Protein AF-A0A5B0PBP6-F1 (afdb_monomer_lite)

Sequence (130 aa):
MENKALTAGGSQAAAPSPNQVWSRMVAKSPPPPWKQNLKALTWSQFQSGVIERLSPVEDYFDRFLKRQNLAGLIHWIAMISGNSTYSIKNAVEITSPQDFKLFVREALLRFPAKVIFRLEMNDPRETKRS

Structure (mmCIF, N/CA/C/O backbone):
data_AF-A0A5B0PBP6-F1
#
_entry.id   AF-A0A5B0PBP6-F1
#
loop_
_atom_site.group_PDB
_atom_site.id
_atom_site.type_symbol
_atom_site.label_atom_id
_atom_site.label_alt_id
_atom_site.label_comp_id
_atom_site.label_asym_id
_atom_site.label_entity_id
_atom_site.label_seq_id
_atom_site.pdbx_PDB_ins_code
_atom_site.Cartn_x
_atom_site.Cartn_y
_atom_site.Car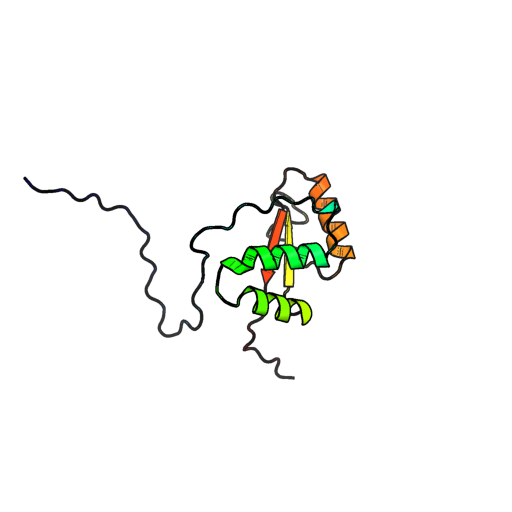tn_z
_atom_site.occupancy
_atom_site.B_iso_or_equ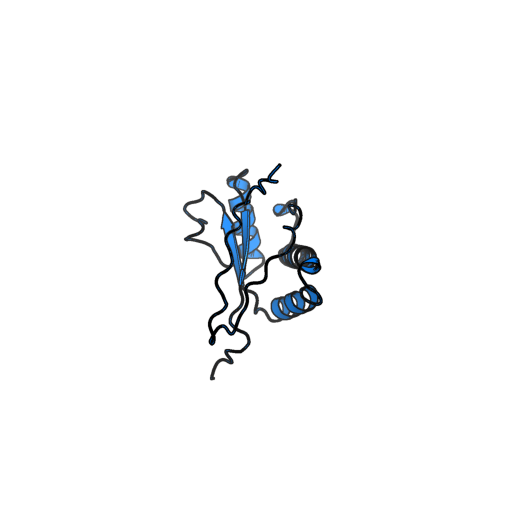iv
_atom_site.auth_seq_id
_atom_site.auth_comp_id
_atom_site.auth_asym_id
_atom_site.auth_atom_id
_atom_site.pdbx_PDB_model_num
ATOM 1 N N . MET A 1 1 ? -26.374 19.823 -47.829 1.00 36.97 1 MET A N 1
ATOM 2 C CA . MET A 1 1 ? -26.646 19.372 -46.449 1.00 36.97 1 MET A CA 1
ATOM 3 C C . MET A 1 1 ? -25.301 19.192 -45.779 1.00 36.97 1 MET A C 1
ATOM 5 O O . MET A 1 1 ? -24.581 18.261 -46.108 1.00 36.97 1 MET A O 1
ATOM 9 N N . GLU A 1 2 ? -24.905 20.174 -44.975 1.00 30.83 2 GLU A N 1
ATOM 10 C CA . GLU A 1 2 ? -23.614 20.201 -44.290 1.00 30.83 2 GLU A CA 1
ATOM 11 C C . GLU A 1 2 ? -23.698 19.363 -43.013 1.00 30.83 2 GLU A C 1
ATOM 13 O O . GLU A 1 2 ? -24.559 19.589 -42.162 1.00 30.83 2 GLU A O 1
ATOM 18 N N . ASN A 1 3 ? -22.810 18.378 -42.886 1.00 32.78 3 ASN A N 1
ATOM 19 C CA . ASN A 1 3 ? -22.709 17.558 -41.687 1.00 32.78 3 ASN A CA 1
ATOM 20 C C . ASN A 1 3 ? -21.901 18.309 -40.627 1.00 32.78 3 ASN A C 1
ATOM 22 O O . ASN A 1 3 ? -20.679 18.425 -40.700 1.00 32.78 3 ASN A O 1
ATOM 26 N N . LYS A 1 4 ? -22.622 18.820 -39.632 1.00 30.88 4 LYS A N 1
ATOM 27 C CA . LYS A 1 4 ? -22.094 19.465 -38.433 1.00 30.88 4 LYS A CA 1
ATOM 28 C C . LYS A 1 4 ? -21.520 18.390 -37.501 1.00 30.88 4 LYS A C 1
ATOM 30 O O . LYS A 1 4 ? -22.269 17.699 -36.816 1.00 30.88 4 LYS A O 1
ATOM 35 N N . ALA A 1 5 ? -20.198 18.235 -37.482 1.00 35.31 5 ALA A N 1
ATOM 36 C CA . ALA A 1 5 ? -19.519 17.412 -36.485 1.00 35.31 5 ALA A CA 1
ATOM 37 C C . ALA A 1 5 ? -19.437 18.181 -35.155 1.00 35.31 5 ALA A C 1
ATOM 39 O O . ALA A 1 5 ? -18.866 19.271 -35.090 1.00 35.31 5 ALA A O 1
ATOM 40 N N . LEU A 1 6 ? -20.033 17.618 -34.101 1.00 32.12 6 LEU A N 1
ATOM 41 C CA . LEU A 1 6 ? -19.862 18.079 -32.726 1.00 32.12 6 LEU A CA 1
ATOM 42 C C . LEU A 1 6 ? -18.412 17.841 -32.284 1.00 32.12 6 LEU A C 1
ATOM 44 O O . LEU A 1 6 ? -17.942 16.704 -32.266 1.00 32.12 6 LEU A O 1
ATOM 48 N N . THR A 1 7 ? -17.717 18.901 -31.881 1.00 32.34 7 THR A N 1
ATOM 49 C CA . THR A 1 7 ? -16.423 18.810 -31.206 1.00 32.34 7 THR A CA 1
ATOM 50 C C . THR A 1 7 ? -16.647 18.500 -29.725 1.00 32.34 7 THR A C 1
ATOM 52 O O . THR A 1 7 ? -17.124 19.329 -28.953 1.00 32.34 7 THR A O 1
ATOM 55 N N . ALA A 1 8 ? -16.316 17.274 -29.317 1.00 35.53 8 ALA A N 1
ATOM 56 C CA . ALA A 1 8 ? -16.172 16.924 -27.910 1.00 35.53 8 ALA A CA 1
ATOM 57 C C . ALA A 1 8 ? -14.847 17.504 -27.391 1.00 35.53 8 ALA A C 1
ATOM 59 O O . ALA A 1 8 ? -13.781 17.234 -27.946 1.00 35.53 8 ALA A O 1
ATOM 60 N N . GLY A 1 9 ? -14.920 18.316 -26.336 1.00 35.12 9 GLY A N 1
ATOM 61 C CA . GLY A 1 9 ? -13.757 18.864 -25.649 1.00 35.12 9 GLY A CA 1
ATOM 62 C C . GLY A 1 9 ? -12.947 17.763 -24.969 1.00 35.12 9 GLY A C 1
ATOM 63 O O . GLY A 1 9 ? -13.294 17.310 -23.882 1.00 35.12 9 GLY A O 1
ATOM 64 N N . GLY A 1 10 ? -11.855 17.347 -25.605 1.00 30.17 10 GLY A N 1
ATOM 65 C CA . GLY A 1 10 ? -10.759 16.642 -24.952 1.00 30.17 10 GLY A CA 1
ATOM 66 C C . GLY A 1 10 ? -9.651 17.643 -24.653 1.00 30.17 10 GLY A C 1
ATOM 67 O O . GLY A 1 10 ? -9.158 18.294 -25.572 1.00 30.17 10 GLY A O 1
ATOM 68 N N . SER A 1 11 ? -9.260 17.791 -23.386 1.00 41.38 11 SER A N 1
ATOM 69 C CA . SER A 1 11 ? -8.057 18.543 -23.023 1.00 41.38 11 SER A CA 1
ATOM 70 C C . SER A 1 11 ? -6.856 17.925 -23.737 1.00 41.38 11 SER A C 1
ATOM 72 O O . SER A 1 11 ? -6.404 16.834 -23.391 1.00 41.38 11 SER A O 1
ATOM 74 N N . GLN A 1 12 ? -6.375 18.609 -24.771 1.00 42.16 12 GLN A N 1
ATOM 75 C CA . GLN A 1 12 ? -5.199 18.225 -25.532 1.00 42.16 12 GLN A CA 1
ATOM 76 C C . GLN A 1 12 ? -3.993 18.305 -24.589 1.00 42.16 12 GLN A C 1
ATOM 78 O O . GLN A 1 12 ? -3.706 19.364 -24.028 1.00 42.16 12 GLN A O 1
ATOM 83 N N . ALA A 1 13 ? -3.334 17.170 -24.346 1.00 57.06 13 ALA A N 1
ATOM 84 C CA . ALA A 1 13 ? -2.108 17.146 -23.562 1.00 57.06 13 ALA A CA 1
ATOM 85 C C . ALA A 1 13 ? -1.080 18.067 -24.236 1.00 57.06 13 ALA A C 1
ATOM 87 O O . ALA A 1 13 ? -0.841 17.954 -25.439 1.00 57.06 13 ALA A O 1
ATOM 88 N N . ALA A 1 14 ? -0.511 18.999 -23.469 1.00 57.34 14 ALA A N 1
ATOM 89 C CA . ALA A 1 14 ? 0.557 19.865 -23.949 1.00 57.34 14 ALA A CA 1
ATOM 90 C C . ALA A 1 14 ? 1.732 19.016 -24.461 1.00 57.34 14 ALA A C 1
ATOM 92 O O . ALA A 1 14 ? 2.040 17.966 -23.891 1.00 57.34 14 ALA A O 1
ATOM 93 N N . ALA A 1 15 ? 2.375 19.471 -25.539 1.00 59.75 15 ALA A N 1
ATOM 94 C CA . ALA A 1 15 ? 3.548 18.802 -26.088 1.00 59.75 15 ALA A CA 1
ATOM 95 C C . ALA A 1 15 ? 4.645 18.673 -25.008 1.00 59.75 15 ALA A C 1
ATOM 97 O O . ALA A 1 15 ? 4.867 19.631 -24.259 1.00 59.75 15 ALA A O 1
ATOM 98 N N . PRO A 1 16 ? 5.319 17.511 -24.900 1.00 59.50 16 PRO A N 1
ATOM 99 C CA . PRO A 1 16 ? 6.361 17.312 -23.902 1.00 59.50 16 PRO A CA 1
ATOM 100 C C . PRO A 1 16 ? 7.522 18.287 -24.132 1.00 59.50 16 PRO A C 1
ATOM 102 O O . PRO A 1 16 ? 7.928 18.543 -25.266 1.00 59.50 16 PRO A O 1
ATOM 105 N N . SER A 1 17 ? 8.050 18.839 -23.038 1.00 67.69 17 SER A N 1
ATOM 106 C CA . SER A 1 17 ? 9.215 19.732 -23.067 1.00 67.69 17 SER A CA 1
ATOM 107 C C . SER A 1 17 ? 10.443 19.001 -23.633 1.00 67.69 17 SER A C 1
ATOM 109 O O . SER A 1 17 ? 10.621 17.820 -23.325 1.00 67.69 17 SER A O 1
ATOM 111 N N . PRO A 1 18 ? 11.348 19.683 -24.364 1.00 66.19 18 PRO A N 1
ATOM 112 C CA . PRO A 1 18 ? 12.622 19.109 -24.811 1.00 66.19 18 PRO A CA 1
ATOM 113 C C . PRO A 1 18 ? 13.475 18.509 -23.678 1.00 66.19 18 PRO A C 1
ATOM 115 O O . PRO A 1 18 ? 14.312 17.651 -23.931 1.00 66.19 18 PRO A O 1
ATOM 118 N N . ASN A 1 19 ? 13.237 18.925 -22.428 1.00 75.00 19 ASN A N 1
ATOM 119 C CA . ASN A 1 19 ? 13.942 18.438 -21.238 1.00 75.00 19 ASN A CA 1
ATOM 120 C C . ASN A 1 19 ? 13.124 17.422 -20.416 1.00 75.00 19 ASN A C 1
ATOM 122 O O . ASN A 1 19 ? 13.461 17.137 -19.266 1.00 75.00 19 ASN A O 1
ATOM 126 N N . GLN A 1 20 ? 12.017 16.897 -20.948 1.00 72.75 20 GLN A N 1
ATOM 127 C CA . GLN A 1 20 ? 11.159 15.973 -20.215 1.00 72.75 20 GLN A CA 1
ATOM 128 C C . GLN A 1 20 ? 11.762 14.563 -20.189 1.00 72.75 20 GLN A C 1
ATOM 130 O O . GLN A 1 20 ? 11.620 13.783 -21.125 1.00 72.75 20 GLN A O 1
ATOM 135 N N . VAL A 1 21 ? 12.414 14.226 -19.075 1.00 75.75 21 VAL A N 1
ATOM 136 C CA . VAL A 1 21 ? 13.078 12.921 -18.895 1.00 75.75 21 VAL A CA 1
ATOM 137 C C . VAL A 1 21 ? 12.116 11.823 -18.419 1.00 75.75 21 VAL A C 1
ATOM 139 O O . VAL A 1 21 ? 12.402 10.639 -18.563 1.00 75.75 21 VAL A O 1
ATOM 142 N N . TRP A 1 22 ? 10.957 12.201 -17.874 1.00 78.00 22 TRP A N 1
ATOM 143 C CA . TRP A 1 22 ? 9.938 11.268 -17.398 1.00 78.00 22 TRP A CA 1
ATOM 144 C C . TRP A 1 22 ? 8.584 11.570 -18.026 1.00 78.00 22 TRP A C 1
ATOM 146 O O . TRP A 1 22 ? 8.159 12.723 -18.109 1.00 78.00 22 TRP A O 1
ATOM 156 N N . SER A 1 23 ? 7.872 10.519 -18.418 1.00 80.44 23 SER A N 1
ATOM 157 C CA . SER A 1 23 ? 6.487 10.615 -18.871 1.00 80.44 23 SER A CA 1
ATOM 158 C C . SER A 1 23 ? 5.573 9.987 -17.834 1.00 80.44 23 SER A C 1
ATOM 160 O O . SER A 1 23 ? 5.825 8.881 -17.356 1.00 80.44 23 SER A O 1
ATOM 162 N N . ARG A 1 24 ? 4.501 10.697 -17.470 1.00 82.19 24 ARG A N 1
ATOM 163 C CA . ARG A 1 24 ? 3.493 10.156 -16.560 1.00 82.19 24 ARG A CA 1
ATOM 164 C C . ARG A 1 24 ? 2.769 9.005 -17.252 1.00 82.19 24 ARG A C 1
ATOM 166 O O . ARG A 1 24 ? 2.080 9.224 -18.243 1.00 82.19 24 ARG A O 1
ATOM 173 N N . MET A 1 25 ? 2.863 7.813 -16.677 1.00 79.94 25 MET A N 1
ATOM 174 C CA . MET A 1 25 ? 2.031 6.680 -17.067 1.00 79.94 25 MET A CA 1
ATOM 175 C C . MET A 1 25 ? 0.781 6.641 -16.191 1.00 79.94 25 MET A C 1
ATOM 177 O O . MET A 1 25 ? 0.840 6.841 -14.976 1.00 79.94 25 MET A O 1
ATOM 181 N N . VAL A 1 26 ? -0.369 6.421 -16.818 1.00 77.12 26 VAL A N 1
ATOM 182 C CA . VAL A 1 26 ? -1.649 6.227 -16.138 1.00 77.12 26 VAL A CA 1
ATOM 183 C C . VAL A 1 26 ? -2.244 4.941 -16.683 1.00 77.12 26 VAL A C 1
ATOM 185 O O . VAL A 1 26 ? -2.255 4.736 -17.895 1.00 77.12 26 VAL A O 1
ATOM 188 N N . ALA A 1 27 ? -2.735 4.077 -15.797 1.00 70.94 27 ALA A N 1
ATOM 189 C CA . ALA A 1 27 ? -3.435 2.873 -16.217 1.00 70.94 27 ALA A CA 1
ATOM 190 C C . ALA A 1 27 ? -4.609 3.247 -17.141 1.00 70.94 27 ALA A C 1
ATOM 192 O O . ALA A 1 27 ? -5.408 4.124 -16.804 1.00 70.94 27 ALA A O 1
ATOM 193 N N . LYS A 1 28 ? -4.729 2.566 -18.290 1.00 71.75 28 LYS A N 1
ATOM 194 C CA . LYS A 1 28 ? -5.799 2.799 -19.285 1.00 71.75 28 LYS A CA 1
ATOM 195 C C . LYS A 1 28 ? -7.201 2.647 -18.688 1.00 71.75 28 LYS A C 1
ATOM 197 O O . LYS A 1 28 ? -8.159 3.250 -19.161 1.00 71.75 28 LYS A O 1
ATOM 202 N N . SER A 1 29 ? -7.330 1.842 -17.638 1.00 69.88 29 SER A N 1
ATOM 203 C CA . SER A 1 29 ? -8.522 1.764 -16.802 1.00 69.88 29 SER A CA 1
ATOM 204 C C . SER A 1 29 ? -8.097 1.621 -15.344 1.00 69.88 29 SER A C 1
ATOM 206 O O . SER A 1 29 ? -7.155 0.875 -15.062 1.00 69.88 29 SER A O 1
ATOM 208 N N . PRO A 1 30 ? -8.749 2.328 -14.406 1.00 67.31 30 PRO A N 1
ATOM 209 C CA . PRO A 1 30 ? -8.451 2.151 -12.996 1.00 67.31 30 PRO A CA 1
ATOM 210 C C . PRO A 1 30 ? -8.748 0.697 -12.598 1.00 67.31 30 PRO A C 1
ATOM 212 O O . PRO A 1 30 ? -9.798 0.166 -12.976 1.00 67.31 30 PRO A O 1
ATOM 215 N N . PRO A 1 31 ? -7.854 0.035 -11.842 1.00 68.88 31 PRO A N 1
ATOM 216 C CA . PRO A 1 31 ? -8.127 -1.306 -11.356 1.00 68.88 31 PRO A CA 1
ATOM 217 C C . PRO A 1 31 ? -9.390 -1.286 -10.482 1.00 68.88 31 PRO A C 1
ATOM 219 O O . PRO A 1 31 ? -9.651 -0.290 -9.795 1.00 68.88 31 PRO A O 1
ATOM 222 N N . PRO A 1 32 ? -10.185 -2.371 -10.472 1.00 70.75 32 PRO A N 1
ATOM 223 C CA . PRO A 1 32 ? -11.381 -2.428 -9.647 1.00 70.75 32 PRO A CA 1
ATOM 224 C C . PRO A 1 32 ? -11.032 -2.179 -8.169 1.00 70.75 32 PRO A C 1
ATOM 226 O O . PRO A 1 32 ? -9.928 -2.537 -7.734 1.00 70.75 32 PRO A O 1
ATOM 229 N N . PRO A 1 33 ? -11.949 -1.612 -7.362 1.00 71.81 33 PRO A N 1
ATOM 230 C CA . PRO A 1 33 ? -11.698 -1.382 -5.944 1.00 71.81 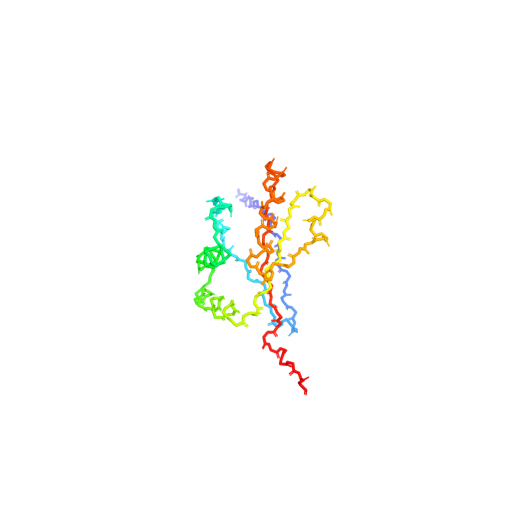33 PRO A CA 1
ATOM 231 C C . PRO A 1 33 ? -11.251 -2.673 -5.254 1.00 71.81 33 PRO A C 1
ATOM 233 O O . PRO A 1 33 ? -11.933 -3.698 -5.324 1.00 71.81 33 PRO A O 1
ATOM 236 N N . TRP A 1 34 ? -10.090 -2.643 -4.602 1.00 81.12 34 TRP A N 1
ATOM 237 C CA . TRP A 1 34 ? -9.602 -3.782 -3.834 1.00 81.12 34 TRP A CA 1
ATOM 238 C C . TRP A 1 34 ? -10.285 -3.791 -2.465 1.00 81.12 34 TRP A C 1
ATOM 240 O O . TRP A 1 34 ? -9.922 -3.036 -1.566 1.00 81.12 34 TRP A O 1
ATOM 250 N N . LYS A 1 35 ? -11.336 -4.607 -2.329 1.00 82.88 35 LYS A N 1
ATOM 251 C CA . LYS A 1 35 ? -12.069 -4.783 -1.070 1.00 82.88 35 LYS A CA 1
ATOM 252 C C . LYS A 1 35 ? -11.380 -5.861 -0.241 1.00 82.88 35 LYS A C 1
ATOM 254 O O . LYS A 1 35 ? -11.371 -7.019 -0.644 1.00 82.88 35 LYS A O 1
ATOM 259 N N . GLN A 1 36 ? -10.810 -5.481 0.896 1.00 86.62 36 GLN A N 1
ATOM 260 C CA . GLN A 1 36 ? -10.157 -6.398 1.829 1.00 86.62 36 GLN A CA 1
ATOM 261 C C . GLN A 1 36 ? -10.461 -6.020 3.273 1.00 86.62 36 GLN A C 1
ATOM 263 O O . GLN A 1 36 ? -10.667 -4.847 3.590 1.00 86.62 36 GLN A O 1
ATOM 268 N N . ASN A 1 37 ? -10.429 -7.015 4.157 1.00 89.44 37 ASN A N 1
ATOM 269 C CA . ASN A 1 37 ? -10.422 -6.777 5.592 1.00 89.44 37 ASN A CA 1
ATOM 270 C C . ASN A 1 37 ? -8.984 -6.498 6.049 1.00 89.44 37 ASN A C 1
ATOM 272 O O . ASN A 1 37 ? -8.231 -7.427 6.328 1.00 89.44 37 ASN A O 1
ATOM 276 N N . LEU A 1 38 ? -8.614 -5.218 6.155 1.00 89.12 38 LEU A N 1
ATOM 277 C CA . LEU A 1 38 ? -7.263 -4.817 6.567 1.00 89.12 38 LEU A CA 1
ATOM 278 C C . LEU A 1 38 ? -6.855 -5.380 7.941 1.00 89.12 38 LEU A C 1
ATOM 280 O O . LEU A 1 38 ? -5.674 -5.608 8.170 1.00 89.12 38 LEU A O 1
ATOM 284 N N . LYS A 1 39 ? -7.814 -5.660 8.837 1.00 92.50 39 LYS A N 1
ATOM 285 C CA . LYS A 1 39 ? -7.548 -6.271 10.152 1.00 92.50 39 LYS A CA 1
ATOM 286 C C . LYS A 1 39 ? -7.055 -7.718 10.047 1.00 92.50 39 LYS A C 1
ATOM 288 O O . LYS A 1 39 ? -6.389 -8.197 10.957 1.00 92.50 39 LYS A O 1
ATOM 293 N N . ALA A 1 40 ? -7.427 -8.416 8.976 1.00 93.69 40 ALA A N 1
ATOM 294 C CA . ALA A 1 40 ? -7.084 -9.818 8.758 1.00 93.69 40 ALA A CA 1
ATOM 295 C C . ALA A 1 40 ? -5.756 -10.005 8.008 1.00 93.69 40 ALA A C 1
ATOM 297 O O . ALA A 1 40 ? -5.273 -11.129 7.917 1.00 93.69 40 ALA A O 1
ATOM 298 N N . LEU A 1 41 ? -5.174 -8.929 7.468 1.00 94.94 41 LEU A N 1
ATOM 299 C CA . LEU A 1 41 ? -3.932 -8.987 6.706 1.00 94.94 41 LEU A CA 1
ATOM 300 C C . LEU A 1 41 ? -2.727 -8.714 7.605 1.00 94.94 41 LEU A C 1
ATOM 302 O O . LEU A 1 41 ? -2.718 -7.772 8.400 1.00 94.94 41 LEU A O 1
ATOM 306 N N . THR A 1 42 ? -1.665 -9.496 7.429 1.00 96.38 42 THR A N 1
ATOM 307 C CA . THR A 1 42 ? -0.332 -9.075 7.866 1.00 96.38 42 THR A CA 1
ATOM 308 C C . THR A 1 42 ? 0.199 -7.974 6.949 1.00 96.38 42 THR A C 1
ATOM 310 O O . THR A 1 42 ? -0.287 -7.774 5.834 1.00 96.38 42 THR A O 1
ATOM 313 N N . TRP A 1 43 ? 1.245 -7.275 7.394 1.00 96.44 43 TRP A N 1
ATOM 314 C CA . TRP A 1 43 ? 1.886 -6.249 6.573 1.00 96.44 43 TRP A CA 1
ATOM 315 C C . TRP A 1 43 ? 2.415 -6.804 5.242 1.00 96.44 43 TRP A C 1
ATOM 317 O O . TRP A 1 43 ? 2.125 -6.253 4.185 1.00 96.44 43 TRP A O 1
ATOM 327 N N . SER A 1 44 ? 3.090 -7.956 5.268 1.00 95.81 44 SER A N 1
ATOM 328 C CA . SER A 1 44 ? 3.612 -8.597 4.056 1.00 95.81 44 SER A CA 1
ATOM 329 C C . SER A 1 44 ? 2.508 -9.080 3.109 1.00 95.81 44 SER A C 1
ATOM 331 O O . SER A 1 44 ? 2.644 -8.946 1.891 1.00 95.81 44 SER A O 1
ATOM 333 N N . GLN A 1 45 ? 1.400 -9.604 3.646 1.00 96.38 45 GLN A N 1
ATOM 334 C CA . GLN A 1 45 ? 0.232 -9.997 2.851 1.00 96.38 45 GLN A CA 1
ATOM 335 C C . GLN A 1 45 ? -0.417 -8.784 2.185 1.00 96.38 45 GLN A C 1
ATOM 337 O O . GLN A 1 45 ? -0.761 -8.841 1.006 1.00 96.38 45 GLN A O 1
ATOM 342 N N . PHE A 1 46 ? -0.543 -7.674 2.918 1.00 95.62 46 PHE A N 1
ATOM 343 C CA . PHE A 1 46 ? -1.042 -6.424 2.362 1.00 95.62 46 PHE A CA 1
ATOM 344 C C . PHE A 1 46 ? -0.149 -5.923 1.218 1.00 95.62 46 PHE A C 1
ATOM 346 O O . PHE A 1 46 ? -0.656 -5.689 0.122 1.00 95.62 46 PHE A O 1
ATOM 353 N N . GLN A 1 47 ? 1.166 -5.812 1.435 1.00 96.00 47 GLN A N 1
ATOM 354 C CA . GLN A 1 47 ? 2.105 -5.340 0.409 1.00 96.00 47 GLN A CA 1
ATOM 355 C C . GLN A 1 47 ? 2.060 -6.217 -0.849 1.00 96.00 47 GLN A C 1
ATOM 357 O O . GLN A 1 47 ? 1.968 -5.699 -1.962 1.00 96.00 47 GLN A O 1
ATOM 362 N N . SER A 1 48 ? 2.067 -7.542 -0.673 1.00 94.06 48 SER A N 1
ATOM 363 C CA . 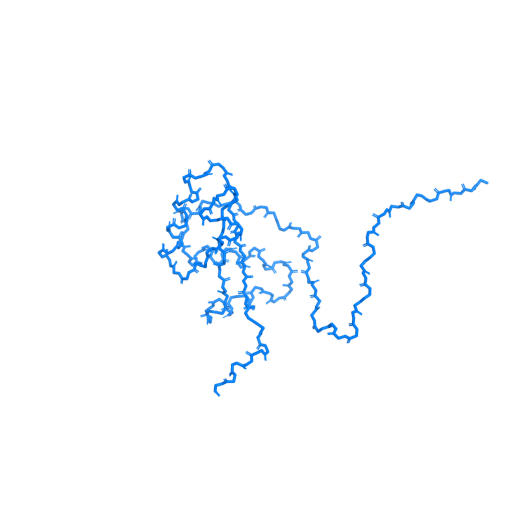SER A 1 48 ? 1.999 -8.502 -1.784 1.00 94.06 48 SER A CA 1
ATOM 364 C C . SER A 1 48 ? 0.703 -8.342 -2.576 1.00 94.06 48 SER A C 1
ATOM 366 O O . SER A 1 48 ? 0.745 -8.213 -3.798 1.00 94.06 48 SER A O 1
ATOM 368 N N . GLY A 1 49 ? -0.434 -8.236 -1.880 1.00 93.38 49 GLY A N 1
ATOM 369 C CA . GLY A 1 49 ? -1.732 -8.009 -2.510 1.00 93.38 49 GLY A CA 1
ATOM 370 C C . GLY A 1 49 ? -1.801 -6.689 -3.283 1.00 93.38 49 GLY A C 1
ATOM 371 O O . GLY A 1 49 ? -2.331 -6.660 -4.390 1.00 93.38 49 GLY A O 1
ATOM 372 N N . VAL A 1 50 ? -1.220 -5.599 -2.766 1.00 92.25 50 VAL A N 1
ATOM 373 C CA . VAL A 1 50 ? -1.143 -4.330 -3.512 1.00 92.25 50 VAL A CA 1
ATOM 374 C C . VAL A 1 50 ? -0.317 -4.491 -4.789 1.00 92.25 50 VAL A C 1
ATOM 376 O O . VAL A 1 50 ? -0.761 -4.063 -5.854 1.00 92.25 50 VAL A O 1
ATOM 379 N N . ILE A 1 51 ? 0.854 -5.130 -4.715 1.00 92.56 51 ILE A N 1
ATOM 380 C CA . ILE A 1 51 ? 1.731 -5.315 -5.881 1.00 92.56 51 ILE A CA 1
ATOM 381 C C . ILE A 1 51 ? 1.061 -6.197 -6.948 1.00 92.56 51 ILE A C 1
ATOM 383 O O . ILE A 1 51 ? 1.102 -5.870 -8.135 1.00 92.56 51 ILE A O 1
ATOM 387 N N . GLU A 1 52 ? 0.372 -7.264 -6.544 1.00 89.62 52 GLU A N 1
ATOM 388 C CA . GLU A 1 52 ? -0.427 -8.101 -7.450 1.00 89.62 52 GLU A CA 1
ATOM 389 C C . GLU A 1 52 ? -1.521 -7.298 -8.165 1.00 89.62 52 GLU A C 1
ATOM 391 O O . GLU A 1 52 ? -1.755 -7.470 -9.360 1.00 89.62 52 GLU A O 1
ATOM 396 N N . ARG A 1 53 ? -2.165 -6.352 -7.471 1.00 87.31 53 ARG A N 1
ATOM 397 C CA . ARG A 1 53 ? -3.197 -5.490 -8.072 1.00 87.31 53 ARG A CA 1
ATOM 398 C C . ARG A 1 53 ? -2.639 -4.461 -9.044 1.00 87.31 53 ARG A C 1
ATOM 400 O O . ARG A 1 53 ? -3.357 -4.059 -9.957 1.00 87.31 53 ARG A O 1
ATOM 407 N N . LEU A 1 54 ? -1.394 -4.037 -8.853 1.00 86.25 54 LEU A N 1
ATOM 408 C CA . LEU A 1 54 ? -0.698 -3.135 -9.769 1.00 86.25 54 LEU A CA 1
ATOM 409 C C . LEU A 1 54 ? -0.071 -3.872 -10.959 1.00 86.25 54 LEU A C 1
ATOM 411 O O . LEU A 1 54 ? 0.256 -3.230 -11.951 1.00 86.25 54 LEU A O 1
ATOM 415 N N . SER A 1 55 ? 0.048 -5.201 -10.898 1.00 82.94 55 SER A N 1
ATOM 416 C CA . SER A 1 55 ? 0.686 -6.017 -11.942 1.00 82.94 55 SER A CA 1
ATOM 417 C C . SER A 1 55 ? 0.114 -5.802 -13.351 1.00 82.94 55 SER A C 1
ATOM 419 O O . SER A 1 55 ? 0.906 -5.699 -14.279 1.00 82.94 55 SER A O 1
ATOM 421 N N . PRO A 1 56 ? -1.214 -5.668 -13.556 1.00 82.94 56 PRO A N 1
ATOM 422 C CA . PRO A 1 56 ? -1.776 -5.488 -14.897 1.00 82.94 56 PRO A CA 1
ATOM 423 C C . PRO A 1 56 ? -1.581 -4.086 -15.495 1.00 82.94 56 PRO A C 1
ATOM 425 O O . PRO A 1 56 ? -2.072 -3.833 -16.592 1.00 82.94 56 PRO A O 1
ATOM 428 N N . VAL A 1 57 ? -0.970 -3.144 -14.765 1.00 80.44 57 VAL A N 1
ATOM 429 C CA . VAL A 1 57 ? -0.816 -1.756 -15.232 1.00 80.44 57 VAL A CA 1
ATOM 430 C C . VAL A 1 57 ? 0.207 -1.657 -16.360 1.00 80.44 57 VAL A C 1
ATOM 432 O O . VAL A 1 57 ? -0.016 -0.878 -17.282 1.00 80.44 57 VAL A O 1
ATOM 435 N N . GLU A 1 58 ? 1.297 -2.422 -16.278 1.00 83.31 58 GLU A N 1
ATOM 436 C CA . GLU A 1 58 ? 2.405 -2.403 -17.235 1.00 83.31 58 GLU A CA 1
ATOM 437 C C . GLU A 1 58 ? 3.193 -3.720 -17.146 1.00 83.31 58 GLU A C 1
ATOM 439 O O . GLU A 1 58 ? 3.320 -4.303 -16.062 1.00 83.31 58 GLU A O 1
ATOM 444 N N . ASP A 1 59 ? 3.746 -4.182 -18.267 1.00 84.00 59 ASP A N 1
ATOM 445 C CA . ASP A 1 59 ? 4.535 -5.413 -18.292 1.00 84.00 59 ASP A CA 1
ATOM 446 C C . ASP A 1 59 ? 5.760 -5.304 -17.368 1.00 84.00 59 ASP A C 1
ATOM 448 O O . ASP A 1 59 ? 6.412 -4.266 -17.259 1.00 84.00 59 ASP A O 1
ATOM 452 N N . TYR A 1 60 ? 6.086 -6.402 -16.677 1.00 86.06 60 TYR A N 1
ATOM 453 C CA . TYR A 1 60 ? 7.196 -6.507 -15.713 1.00 86.06 60 TYR A CA 1
ATOM 454 C C . TYR A 1 60 ? 7.110 -5.587 -14.482 1.00 86.06 60 TYR A C 1
ATOM 456 O O . TYR A 1 60 ? 8.006 -5.624 -13.627 1.00 86.06 60 TYR A O 1
ATOM 464 N N . PHE A 1 61 ? 6.045 -4.794 -14.349 1.00 86.75 61 PHE A N 1
ATOM 465 C CA . PHE A 1 61 ? 5.901 -3.835 -13.259 1.00 86.75 61 PHE A CA 1
ATOM 466 C C . PHE A 1 61 ? 5.802 -4.520 -11.894 1.00 86.75 61 PHE A C 1
ATOM 468 O O . PHE A 1 61 ? 6.386 -4.058 -10.915 1.00 86.75 61 PHE A O 1
ATOM 475 N N . ASP A 1 62 ? 5.156 -5.682 -11.826 1.00 89.44 62 ASP A N 1
ATOM 476 C CA . ASP A 1 62 ? 5.051 -6.478 -10.604 1.00 89.44 62 ASP A CA 1
ATOM 477 C C . ASP A 1 62 ? 6.416 -6.969 -10.104 1.00 89.44 62 ASP A C 1
ATOM 479 O O . ASP A 1 62 ? 6.732 -6.860 -8.919 1.00 89.44 62 ASP A O 1
ATOM 483 N N . ARG A 1 63 ? 7.255 -7.476 -11.015 1.00 91.12 63 ARG A N 1
ATOM 484 C CA . ARG A 1 63 ? 8.599 -7.972 -10.725 1.00 91.12 63 ARG A CA 1
ATOM 485 C C . ARG A 1 63 ? 9.478 -6.832 -10.239 1.00 91.12 63 ARG A C 1
ATOM 487 O O . ARG A 1 63 ? 10.225 -7.008 -9.275 1.00 91.12 63 ARG A O 1
ATOM 494 N N . PHE A 1 64 ? 9.369 -5.673 -10.887 1.00 91.25 64 PHE A N 1
ATOM 495 C CA . PHE A 1 64 ? 10.043 -4.460 -10.450 1.00 91.25 64 PHE A CA 1
ATOM 496 C C . PHE A 1 64 ? 9.619 -4.086 -9.025 1.00 91.25 64 PHE A C 1
ATOM 498 O O . PHE A 1 64 ? 10.475 -4.017 -8.144 1.00 91.25 64 PHE A O 1
ATOM 505 N N . LEU A 1 65 ? 8.317 -3.941 -8.761 1.00 92.94 65 LEU A N 1
ATOM 506 C CA . LEU A 1 65 ? 7.806 -3.563 -7.441 1.00 92.94 65 LEU A CA 1
ATOM 507 C C . LEU A 1 65 ? 8.181 -4.576 -6.351 1.00 92.94 65 LEU A C 1
ATOM 509 O O . LEU A 1 65 ? 8.607 -4.167 -5.275 1.00 92.94 65 LEU A O 1
ATOM 513 N N . LYS A 1 66 ? 8.103 -5.887 -6.620 1.00 94.31 66 LYS A N 1
ATOM 514 C CA . LYS A 1 66 ? 8.546 -6.936 -5.681 1.00 94.31 66 LYS A CA 1
ATOM 515 C C . LYS A 1 66 ? 10.015 -6.753 -5.305 1.00 94.31 66 LYS A C 1
ATOM 517 O O . LYS A 1 66 ? 10.348 -6.772 -4.122 1.00 94.31 66 LYS A O 1
ATOM 522 N N . ARG A 1 67 ? 10.888 -6.532 -6.295 1.00 94.19 67 ARG A N 1
ATOM 523 C CA . ARG A 1 67 ? 12.323 -6.315 -6.066 1.00 94.19 67 ARG A CA 1
ATOM 524 C C . ARG A 1 67 ? 12.579 -5.063 -5.227 1.00 94.19 67 ARG A C 1
ATOM 526 O O . ARG A 1 67 ? 13.340 -5.144 -4.267 1.00 94.19 67 ARG A O 1
ATOM 533 N N . GLN A 1 68 ? 11.949 -3.937 -5.561 1.00 93.88 68 GLN A N 1
ATOM 534 C CA . GLN A 1 68 ? 12.154 -2.691 -4.813 1.00 93.88 68 GLN A CA 1
ATOM 535 C C . GLN A 1 68 ? 11.564 -2.761 -3.399 1.00 93.88 68 GLN A C 1
ATOM 537 O O . GLN A 1 68 ? 12.158 -2.232 -2.462 1.00 93.88 68 GLN A O 1
ATOM 542 N N . ASN A 1 69 ? 10.444 -3.470 -3.216 1.00 94.44 69 ASN A N 1
ATOM 543 C CA . ASN A 1 69 ? 9.864 -3.696 -1.894 1.00 94.44 69 ASN A CA 1
ATOM 544 C C . ASN A 1 69 ? 10.795 -4.529 -1.002 1.00 94.44 69 ASN A C 1
ATOM 546 O O . ASN A 1 69 ? 11.013 -4.175 0.151 1.00 94.44 69 ASN A O 1
ATOM 550 N N . LEU A 1 70 ? 11.379 -5.607 -1.540 1.00 93.38 70 LEU A N 1
ATOM 551 C CA . LEU A 1 70 ? 12.348 -6.442 -0.816 1.00 93.38 70 LEU A CA 1
ATOM 552 C C . LEU A 1 70 ? 13.627 -5.678 -0.455 1.00 93.38 70 LEU A C 1
ATOM 554 O O . LEU A 1 70 ? 14.210 -5.929 0.594 1.00 93.38 70 LEU A O 1
ATOM 558 N N . ALA A 1 71 ? 14.045 -4.737 -1.302 1.00 92.38 71 ALA A N 1
ATOM 559 C CA . ALA A 1 71 ? 15.184 -3.862 -1.040 1.00 92.38 71 ALA A CA 1
ATOM 560 C C . ALA A 1 71 ? 14.874 -2.722 -0.047 1.00 92.38 71 ALA A C 1
ATOM 562 O O . ALA A 1 71 ? 15.774 -1.952 0.279 1.00 92.38 71 ALA A O 1
ATOM 563 N N . GLY A 1 72 ? 13.624 -2.584 0.415 1.00 92.19 72 GLY A N 1
ATOM 564 C CA . GLY A 1 72 ? 13.209 -1.497 1.307 1.00 92.19 72 GLY A CA 1
ATOM 565 C C . GLY A 1 72 ? 13.209 -0.117 0.643 1.00 92.19 72 GLY A C 1
ATOM 566 O O . GLY A 1 72 ? 13.339 0.888 1.332 1.00 92.19 72 GLY A O 1
ATOM 567 N N . LEU A 1 73 ? 13.100 -0.061 -0.688 1.00 93.44 73 LEU A N 1
ATOM 568 C CA . LEU A 1 73 ? 13.161 1.186 -1.460 1.00 93.44 73 LEU A CA 1
ATOM 569 C C . LEU A 1 73 ? 11.780 1.792 -1.736 1.00 93.44 73 LEU A C 1
ATOM 571 O O . LEU A 1 73 ? 11.690 2.956 -2.114 1.00 93.44 73 LEU A O 1
ATOM 575 N N . ILE A 1 74 ? 10.706 1.019 -1.549 1.00 94.56 74 ILE A N 1
ATOM 576 C CA . ILE A 1 74 ? 9.335 1.531 -1.641 1.00 94.56 74 ILE A CA 1
ATOM 577 C C . ILE A 1 74 ? 8.921 2.111 -0.289 1.00 94.56 74 ILE A C 1
ATOM 579 O O . ILE A 1 74 ? 8.783 1.380 0.691 1.00 94.56 74 ILE A O 1
ATOM 583 N N . HIS A 1 75 ? 8.640 3.407 -0.282 1.00 95.38 75 HIS A N 1
ATOM 584 C CA . HIS A 1 75 ? 8.016 4.131 0.814 1.00 95.38 75 HIS A CA 1
ATOM 585 C C . HIS A 1 75 ? 6.495 3.953 0.746 1.00 95.38 75 HIS A C 1
ATOM 587 O O . HIS A 1 75 ? 5.854 4.275 -0.261 1.00 95.38 75 HIS A O 1
ATOM 593 N N . TRP A 1 76 ? 5.903 3.418 1.815 1.00 96.56 76 TRP A N 1
ATOM 594 C CA . TRP A 1 76 ? 4.471 3.124 1.889 1.00 96.56 76 TRP A CA 1
ATOM 595 C C . TRP A 1 76 ? 3.740 4.204 2.679 1.00 96.56 76 TRP A C 1
ATOM 597 O O . TRP A 1 76 ? 3.638 4.142 3.902 1.00 96.56 76 TRP A O 1
ATOM 607 N N . ILE A 1 77 ? 3.205 5.192 1.972 1.00 95.44 77 ILE A N 1
ATOM 608 C CA . ILE A 1 77 ? 2.583 6.372 2.569 1.00 95.44 77 ILE A CA 1
ATOM 609 C C . ILE A 1 77 ? 1.077 6.146 2.734 1.00 95.44 77 ILE A C 1
ATOM 611 O O . ILE A 1 77 ? 0.346 5.990 1.755 1.00 95.44 77 ILE A O 1
ATOM 615 N N . ALA A 1 78 ? 0.596 6.138 3.971 1.00 93.38 78 ALA A N 1
ATOM 616 C CA . ALA A 1 78 ? -0.779 5.837 4.341 1.00 93.38 78 ALA A CA 1
ATOM 617 C C . ALA A 1 78 ? -1.528 7.078 4.847 1.00 93.38 78 ALA A C 1
ATOM 619 O O . ALA A 1 78 ? -0.981 7.929 5.551 1.00 93.38 78 ALA A O 1
ATOM 620 N N . MET A 1 79 ? -2.810 7.180 4.500 1.00 91.94 79 MET A N 1
ATOM 621 C CA . MET A 1 79 ? -3.671 8.293 4.905 1.00 91.94 79 MET A CA 1
ATOM 622 C C . MET A 1 79 ? -5.137 7.860 5.038 1.00 91.94 79 MET A C 1
ATOM 624 O O . MET A 1 79 ? -5.597 6.922 4.378 1.00 91.94 79 MET A O 1
ATOM 628 N N . ILE A 1 80 ? -5.883 8.579 5.878 1.00 89.19 80 ILE A N 1
ATOM 629 C CA . ILE A 1 80 ? -7.321 8.396 6.099 1.00 89.19 80 ILE A CA 1
ATOM 630 C C . ILE A 1 80 ? -8.021 9.692 5.683 1.00 89.19 80 ILE A C 1
ATOM 632 O O . ILE A 1 80 ? -7.778 10.763 6.241 1.00 89.19 80 ILE A O 1
ATOM 636 N N . SER A 1 81 ? -8.897 9.612 4.685 1.00 81.75 81 SER A N 1
ATOM 637 C CA . SER A 1 81 ? -9.635 10.771 4.181 1.00 81.75 81 SER A CA 1
ATOM 638 C C . SER A 1 81 ? -10.510 11.393 5.275 1.00 81.75 81 SER A C 1
ATOM 640 O O . SER A 1 81 ? -11.152 10.677 6.040 1.00 81.75 81 SER A O 1
ATOM 642 N N . GLY A 1 82 ? -10.528 12.727 5.353 1.00 71.44 82 GLY A N 1
ATOM 643 C CA . GLY A 1 82 ? -11.322 13.466 6.343 1.00 71.44 82 GLY A CA 1
ATOM 644 C C . GLY A 1 82 ? -10.779 13.426 7.778 1.00 71.44 82 GLY A C 1
ATOM 645 O O . GLY A 1 82 ? -11.417 13.960 8.677 1.00 71.44 82 GLY A O 1
ATOM 646 N N . ASN A 1 83 ? -9.610 12.823 8.014 1.00 67.44 83 ASN A N 1
ATOM 647 C CA . ASN A 1 83 ? -8.972 12.769 9.328 1.00 67.44 83 ASN A CA 1
ATOM 648 C C . ASN A 1 83 ? -7.961 13.913 9.475 1.00 67.44 83 ASN A C 1
ATOM 650 O O . ASN A 1 83 ? -7.134 14.079 8.590 1.00 67.44 83 ASN A O 1
ATOM 654 N N . SER A 1 84 ? -7.976 14.673 10.573 1.00 66.75 84 SER A N 1
ATOM 655 C CA . SER A 1 84 ? -6.969 15.711 10.834 1.00 66.75 84 SER A CA 1
ATOM 656 C C . SER A 1 84 ? -5.591 15.130 11.178 1.00 66.75 84 SER A C 1
ATOM 658 O O . SER A 1 84 ? -4.587 15.687 10.752 1.00 66.75 84 SER A O 1
ATOM 660 N N . THR A 1 85 ? -5.517 13.989 11.868 1.00 66.44 85 THR A N 1
ATOM 661 C CA . THR A 1 85 ? -4.267 13.314 12.271 1.00 66.44 85 THR A CA 1
ATOM 662 C C . THR A 1 85 ? -3.594 12.574 11.116 1.00 66.44 85 THR A C 1
ATOM 664 O O . THR A 1 85 ? -2.384 12.659 10.978 1.00 66.44 85 THR A O 1
ATOM 667 N N . TYR A 1 86 ? -4.369 11.900 10.261 1.00 64.44 86 TYR A N 1
ATOM 668 C CA . TYR A 1 86 ? -3.873 11.124 9.107 1.00 64.44 86 TYR A CA 1
ATOM 669 C C . TYR A 1 86 ? -4.332 11.725 7.772 1.00 64.44 86 TYR A C 1
ATOM 671 O O . TYR A 1 86 ? -4.649 11.002 6.823 1.00 64.44 86 TYR A O 1
ATOM 679 N N . SER A 1 87 ? -4.457 13.055 7.727 1.00 72.12 87 SER A N 1
ATOM 680 C CA . SER A 1 87 ? -4.907 13.788 6.540 1.00 72.12 87 SER A CA 1
ATOM 681 C C . SER A 1 87 ? -3.953 13.579 5.362 1.00 72.12 87 SER A C 1
ATOM 683 O O . SER A 1 87 ? -2.834 13.114 5.537 1.00 72.12 87 SER A O 1
ATOM 685 N N . ILE A 1 88 ? -4.333 14.021 4.160 1.00 67.88 88 ILE A N 1
ATOM 686 C CA . ILE A 1 88 ? -3.401 14.066 3.015 1.00 67.88 88 ILE A CA 1
ATOM 687 C C . ILE A 1 88 ? -2.125 14.860 3.363 1.00 67.88 88 ILE A C 1
ATOM 689 O O . ILE A 1 88 ? -1.047 14.519 2.889 1.00 67.88 88 ILE A O 1
ATOM 693 N N . LYS A 1 89 ? -2.239 15.899 4.204 1.00 72.56 89 LYS A N 1
ATOM 694 C CA . LYS A 1 89 ? -1.101 16.710 4.667 1.00 72.56 89 LYS A CA 1
ATOM 695 C C . LYS A 1 89 ? -0.286 16.027 5.768 1.00 72.56 89 LYS A C 1
ATOM 697 O O . LYS A 1 89 ? 0.877 16.356 5.935 1.00 72.56 89 LYS A O 1
ATOM 702 N N . ASN A 1 90 ? -0.899 15.087 6.484 1.00 79.94 90 ASN A N 1
ATOM 703 C CA . ASN A 1 90 ? -0.308 14.343 7.595 1.00 79.94 90 ASN A CA 1
ATOM 704 C C . ASN A 1 90 ? -0.245 12.852 7.252 1.00 79.94 90 ASN A C 1
ATOM 706 O O . ASN A 1 90 ? -0.535 11.994 8.086 1.00 79.94 90 ASN A O 1
ATOM 710 N N . ALA A 1 91 ? 0.041 12.547 5.986 1.00 85.75 91 ALA A N 1
ATOM 711 C CA . ALA A 1 91 ? 0.202 11.176 5.557 1.00 85.75 91 ALA A CA 1
ATOM 712 C C . ALA A 1 91 ? 1.424 10.585 6.269 1.00 85.75 91 ALA A C 1
ATOM 714 O O . ALA A 1 91 ? 2.437 11.262 6.439 1.00 85.75 91 ALA A O 1
ATOM 715 N N . VAL A 1 92 ? 1.304 9.341 6.716 1.00 91.06 92 VAL A N 1
ATOM 716 C CA . VAL A 1 92 ? 2.336 8.682 7.518 1.00 91.06 92 VAL A CA 1
ATOM 717 C C . VAL A 1 92 ? 3.006 7.600 6.703 1.00 91.06 92 VAL A C 1
ATOM 719 O O . VAL A 1 92 ? 2.347 6.888 5.950 1.00 91.06 92 VAL A O 1
ATOM 722 N N . GLU A 1 93 ? 4.309 7.445 6.867 1.00 95.12 93 GLU A N 1
ATOM 723 C CA . GLU A 1 93 ? 5.005 6.300 6.305 1.00 95.12 93 GLU A CA 1
ATOM 724 C C . GLU A 1 93 ? 4.823 5.076 7.210 1.00 95.12 93 GLU A C 1
ATOM 726 O O . GLU A 1 93 ? 5.008 5.145 8.425 1.00 95.12 93 GLU A O 1
ATOM 731 N N . ILE A 1 94 ? 4.444 3.947 6.615 1.00 95.50 94 ILE A N 1
ATOM 732 C CA . ILE A 1 94 ? 4.346 2.653 7.286 1.00 95.50 94 ILE A CA 1
ATOM 733 C C . ILE A 1 94 ? 5.657 1.909 7.060 1.00 95.50 94 ILE A C 1
ATOM 735 O O . ILE A 1 94 ? 5.897 1.368 5.980 1.00 95.50 94 ILE A O 1
ATOM 739 N N . THR A 1 95 ? 6.501 1.874 8.089 1.00 94.56 95 THR A N 1
ATOM 740 C CA . THR A 1 95 ? 7.846 1.283 7.998 1.00 94.56 95 THR A CA 1
ATOM 741 C C . THR A 1 95 ? 7.915 -0.127 8.577 1.00 94.56 95 THR A C 1
ATOM 743 O O . THR A 1 95 ? 8.823 -0.893 8.261 1.00 94.56 95 THR A O 1
ATOM 746 N N . SER A 1 96 ? 6.936 -0.503 9.406 1.00 95.75 96 SER A N 1
ATOM 747 C CA . SER A 1 96 ? 6.937 -1.774 10.124 1.00 95.75 96 SER A CA 1
ATOM 748 C C . SER A 1 96 ? 5.552 -2.435 10.210 1.00 95.75 96 SER A C 1
ATOM 750 O O . SER A 1 96 ? 4.514 -1.774 10.085 1.00 95.75 96 SER A O 1
ATOM 752 N N . PRO A 1 97 ? 5.493 -3.749 10.512 1.00 96.81 97 PRO A N 1
ATOM 753 C CA . PRO A 1 97 ? 4.229 -4.427 10.795 1.00 96.81 97 PRO A CA 1
ATOM 754 C C . PRO A 1 97 ? 3.448 -3.835 11.974 1.00 96.81 97 PRO A C 1
ATOM 756 O O . PRO A 1 97 ? 2.224 -3.964 12.018 1.00 96.81 97 PRO A O 1
ATOM 759 N N . GLN A 1 98 ? 4.134 -3.214 12.939 1.00 96.56 98 GLN A N 1
ATOM 760 C CA . GLN A 1 98 ? 3.487 -2.576 14.082 1.00 96.56 98 GLN A CA 1
ATOM 761 C C . GLN A 1 98 ? 2.808 -1.265 13.669 1.00 96.56 98 GLN A C 1
ATOM 763 O O . GLN A 1 98 ? 1.652 -1.051 14.037 1.00 96.56 98 GLN A O 1
ATOM 768 N N . ASP A 1 99 ? 3.469 -0.451 12.841 1.00 95.25 99 ASP A N 1
ATOM 769 C CA . ASP A 1 99 ? 2.890 0.780 12.284 1.00 95.25 99 ASP A CA 1
ATOM 770 C C . ASP A 1 99 ? 1.625 0.465 11.488 1.00 95.25 99 ASP A C 1
ATOM 772 O O . ASP A 1 99 ? 0.592 1.111 11.661 1.00 95.25 99 ASP A O 1
ATOM 776 N N . PHE A 1 100 ? 1.674 -0.595 10.673 1.00 95.88 100 PHE A N 1
ATOM 777 C CA . PHE A 1 100 ? 0.521 -1.047 9.901 1.00 95.88 100 PHE A CA 1
ATOM 778 C C . PHE A 1 100 ? -0.662 -1.410 10.808 1.00 95.88 100 PHE A C 1
ATOM 780 O O . PHE A 1 100 ? -1.784 -0.968 10.566 1.00 95.88 100 PHE A O 1
ATOM 787 N N . LYS A 1 101 ? -0.429 -2.161 11.894 1.00 95.38 101 LYS A N 1
ATOM 788 C CA . LYS A 1 101 ? -1.485 -2.513 12.860 1.00 95.38 101 LYS A CA 1
ATOM 789 C C . LYS A 1 101 ? -2.095 -1.280 13.529 1.00 95.38 101 LYS A C 1
ATOM 791 O O . LYS A 1 101 ? -3.318 -1.215 13.665 1.00 95.38 101 LYS A O 1
ATOM 796 N N . LEU A 1 102 ? -1.265 -0.319 13.942 1.00 92.94 102 LEU A N 1
ATOM 797 C CA . LEU A 1 102 ? -1.728 0.932 14.550 1.00 92.94 102 LEU A CA 1
ATOM 798 C C . LEU A 1 102 ? -2.577 1.734 13.562 1.00 92.94 102 LEU A C 1
ATOM 800 O O . LEU A 1 102 ? -3.697 2.123 13.889 1.00 92.94 102 LEU A O 1
ATOM 804 N N . PHE A 1 103 ? -2.101 1.885 12.327 1.00 92.62 103 PHE A N 1
ATOM 805 C CA . PHE A 1 103 ? -2.840 2.562 11.269 1.00 92.62 103 PHE A CA 1
ATOM 806 C C . PHE A 1 103 ? -4.188 1.885 10.973 1.00 92.62 103 PHE A C 1
ATOM 808 O O . PHE A 1 103 ? -5.218 2.555 10.894 1.00 92.62 103 PHE A O 1
ATOM 815 N N . VAL A 1 104 ? -4.220 0.552 10.864 1.00 93.31 104 VAL A N 1
ATOM 816 C CA . VAL A 1 104 ? -5.460 -0.206 10.624 1.00 93.31 104 VAL A CA 1
ATOM 817 C C . VAL A 1 104 ? -6.460 -0.018 11.765 1.00 93.31 104 VAL A C 1
ATOM 819 O O . VAL A 1 104 ? -7.652 0.145 11.505 1.00 93.31 104 VAL A O 1
ATOM 822 N N . ARG A 1 105 ? -6.005 0.011 13.024 1.00 92.38 105 ARG A N 1
ATOM 823 C CA . ARG A 1 105 ? -6.873 0.309 14.174 1.00 92.38 105 ARG A CA 1
ATOM 824 C C . ARG A 1 105 ? -7.518 1.690 14.038 1.00 92.38 105 ARG A C 1
ATOM 826 O O . ARG A 1 105 ? -8.731 1.808 14.195 1.00 92.38 105 ARG A O 1
ATOM 833 N N . GLU A 1 106 ? -6.733 2.706 13.698 1.00 89.94 106 GLU A N 1
ATOM 834 C CA . GLU A 1 106 ? -7.222 4.077 13.514 1.00 89.94 106 GLU A CA 1
ATOM 835 C C . GLU A 1 106 ? -8.175 4.220 12.320 1.00 89.94 106 GLU A C 1
ATOM 837 O O . GLU A 1 106 ? -9.135 4.994 12.384 1.00 89.94 106 GLU A O 1
ATOM 842 N N . ALA A 1 107 ? -7.942 3.456 11.250 1.00 89.81 107 ALA A N 1
ATOM 843 C CA . ALA A 1 107 ? -8.828 3.388 10.094 1.00 89.81 107 ALA A CA 1
ATOM 844 C C . ALA A 1 107 ? -10.185 2.758 10.444 1.00 89.81 107 ALA A C 1
ATOM 846 O O . ALA A 1 107 ? -11.223 3.281 10.042 1.00 89.81 107 ALA A O 1
ATOM 847 N N . LEU A 1 108 ? -10.194 1.677 11.232 1.00 89.69 108 LEU A N 1
ATOM 848 C CA . LEU A 1 108 ? -11.427 1.013 11.669 1.00 89.69 108 LEU A CA 1
ATOM 849 C C . LEU A 1 108 ? -12.301 1.921 12.539 1.00 89.69 108 LEU A C 1
ATOM 851 O O . LEU A 1 108 ? -13.515 1.944 12.353 1.00 89.69 108 LEU A O 1
ATOM 855 N N . LEU A 1 109 ? -11.696 2.705 13.438 1.00 89.56 109 LEU A N 1
ATOM 856 C CA . LEU A 1 109 ? -12.416 3.674 14.279 1.00 89.56 109 LEU A CA 1
ATOM 857 C C . LEU A 1 109 ? -13.117 4.777 13.474 1.00 89.56 109 LEU A C 1
ATOM 859 O O . LEU A 1 109 ? -13.989 5.461 14.000 1.00 89.56 109 LEU A O 1
ATOM 863 N N . ARG A 1 110 ? -12.727 4.968 12.211 1.00 86.00 110 ARG A N 1
ATOM 864 C CA . ARG A 1 110 ? -13.232 6.034 11.339 1.00 86.00 110 ARG A CA 1
ATOM 865 C C . ARG A 1 110 ? -14.008 5.510 10.144 1.00 86.00 110 ARG A C 1
ATOM 867 O O . ARG A 1 110 ? -14.311 6.280 9.238 1.00 86.00 110 ARG A O 1
ATOM 874 N N . PHE A 1 111 ? -14.335 4.221 10.117 1.00 83.25 111 PHE A N 1
ATOM 875 C CA . PHE A 1 111 ? -15.195 3.662 9.082 1.00 83.25 111 PHE A CA 1
ATOM 876 C C . PHE A 1 111 ? -16.510 4.472 8.981 1.00 83.25 111 PHE A C 1
ATOM 878 O O . PHE A 1 111 ? -17.094 4.782 10.019 1.00 83.25 111 PHE A O 1
ATOM 885 N N . PRO A 1 112 ? -16.994 4.831 7.773 1.00 86.88 112 PRO A N 1
ATOM 886 C CA . PRO A 1 112 ? -16.575 4.363 6.447 1.00 86.88 112 PRO A CA 1
ATOM 887 C C . PRO A 1 112 ? -15.552 5.265 5.728 1.00 86.88 112 PRO A C 1
ATOM 889 O O . PRO A 1 112 ? -15.524 5.298 4.496 1.00 86.88 112 PRO A O 1
ATOM 892 N N . ALA A 1 113 ? -14.713 6.012 6.454 1.00 85.94 113 ALA A N 1
ATOM 893 C CA . ALA A 1 113 ? -13.700 6.870 5.844 1.00 85.94 113 ALA A CA 1
ATOM 894 C C . ALA A 1 113 ? -12.793 6.103 4.869 1.00 85.94 113 ALA A C 1
ATOM 896 O O . ALA A 1 113 ? -12.388 4.960 5.096 1.00 85.94 113 ALA A O 1
ATOM 897 N N . LYS A 1 114 ? -12.445 6.769 3.766 1.00 86.12 114 LYS A N 1
ATOM 898 C CA . LYS A 1 114 ? -11.596 6.194 2.725 1.00 86.12 114 LYS A CA 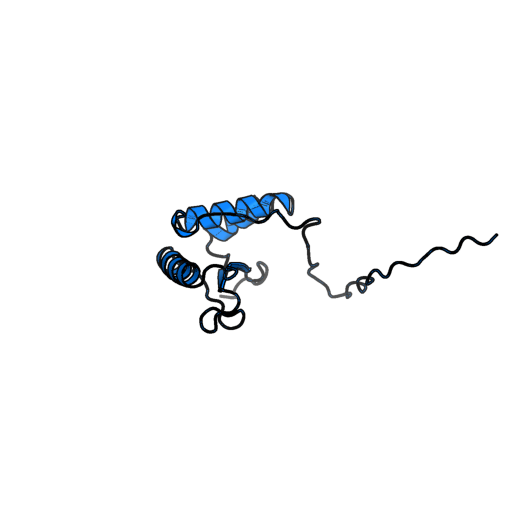1
ATOM 899 C C . LYS A 1 114 ? -10.151 6.087 3.211 1.00 86.12 114 LYS A C 1
ATOM 901 O O . LYS A 1 114 ? -9.540 7.094 3.560 1.00 86.12 114 LYS A O 1
ATOM 906 N N . VAL A 1 115 ? -9.595 4.883 3.143 1.00 88.56 115 VAL A N 1
ATOM 907 C CA . VAL A 1 115 ? -8.168 4.613 3.353 1.00 88.56 115 VAL A CA 1
ATOM 908 C C . VAL A 1 115 ? -7.439 4.685 2.014 1.00 88.56 115 VAL A C 1
ATOM 910 O O . VAL A 1 115 ? -7.924 4.153 1.013 1.00 88.56 115 VAL A O 1
ATOM 913 N N . ILE A 1 116 ? -6.291 5.356 1.978 1.00 89.00 116 ILE A N 1
ATOM 914 C CA . ILE A 1 116 ? -5.470 5.508 0.773 1.00 89.00 116 ILE A CA 1
ATOM 915 C C . ILE A 1 116 ? -4.028 5.143 1.124 1.00 89.00 116 ILE A C 1
ATOM 917 O O . ILE A 1 116 ? -3.501 5.599 2.136 1.00 89.00 116 ILE A O 1
ATOM 921 N N . PHE A 1 117 ? -3.400 4.357 0.252 1.00 91.31 117 PHE A N 1
ATOM 922 C CA . PHE A 1 117 ? -1.968 4.084 0.275 1.00 91.31 117 PHE A CA 1
ATOM 923 C C . PHE A 1 117 ? -1.343 4.608 -1.018 1.00 91.31 117 PHE A C 1
ATOM 925 O O . PHE A 1 117 ? -1.869 4.363 -2.107 1.00 91.31 117 PHE A O 1
ATOM 932 N N . ARG A 1 118 ? -0.234 5.335 -0.895 1.00 91.00 118 ARG A N 1
ATOM 933 C CA . ARG A 1 118 ? 0.639 5.751 -1.993 1.00 91.00 118 ARG A CA 1
ATOM 934 C C . ARG A 1 118 ? 1.963 5.012 -1.858 1.00 91.00 118 ARG A C 1
ATOM 936 O O . ARG A 1 118 ? 2.483 4.882 -0.755 1.00 91.00 118 ARG A O 1
ATOM 943 N N . LEU A 1 119 ? 2.475 4.528 -2.980 1.00 93.06 119 LEU A N 1
ATOM 944 C CA . LEU A 1 119 ? 3.795 3.919 -3.062 1.00 93.06 119 LEU A CA 1
ATOM 945 C C . LEU A 1 119 ? 4.708 4.949 -3.711 1.00 93.06 119 LEU A C 1
ATOM 947 O O . LEU A 1 119 ? 4.415 5.425 -4.810 1.00 93.06 119 LEU A O 1
ATOM 951 N N . GLU A 1 1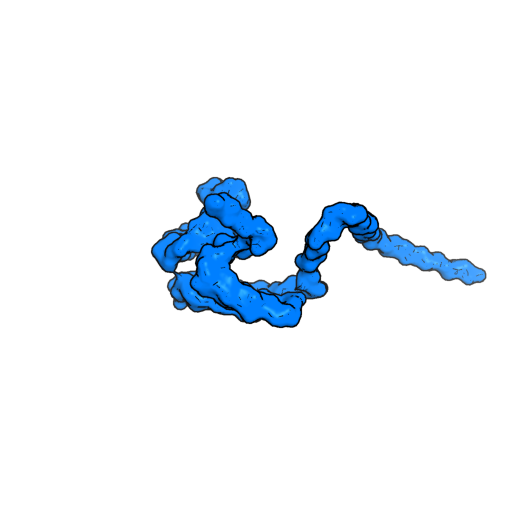20 ? 5.777 5.300 -3.017 1.00 92.81 120 GLU A N 1
ATOM 952 C CA . GLU A 1 120 ? 6.753 6.288 -3.463 1.00 92.81 120 GLU A CA 1
ATOM 953 C C . GLU A 1 120 ? 8.145 5.666 -3.447 1.00 92.81 120 GLU A C 1
ATOM 955 O O . GLU A 1 120 ? 8.415 4.729 -2.703 1.00 92.81 120 GLU A O 1
ATOM 960 N N . MET A 1 121 ? 9.027 6.150 -4.309 1.00 91.62 121 MET A N 1
ATOM 961 C CA . MET A 1 121 ? 10.412 5.700 -4.392 1.00 91.62 121 MET A CA 1
ATOM 962 C C . MET A 1 121 ? 11.247 6.888 -4.861 1.00 91.62 121 MET A C 1
ATOM 964 O O . MET A 1 121 ? 10.793 7.653 -5.715 1.00 91.62 121 MET A O 1
ATOM 968 N N . ASN A 1 122 ? 12.453 7.035 -4.314 1.00 87.94 122 ASN A N 1
ATOM 969 C CA . ASN A 1 122 ? 13.417 8.016 -4.815 1.00 87.94 122 ASN A CA 1
ATOM 970 C C . ASN A 1 122 ? 13.809 7.691 -6.265 1.00 87.94 122 ASN A C 1
ATOM 972 O O . ASN A 1 122 ? 13.676 6.544 -6.704 1.00 87.94 122 ASN A O 1
ATOM 976 N N . ASP A 1 123 ? 14.293 8.687 -7.013 1.00 81.75 123 ASP A N 1
ATOM 977 C CA . ASP A 1 123 ? 14.747 8.453 -8.384 1.00 81.75 123 ASP A CA 1
ATOM 978 C C . ASP A 1 123 ? 15.878 7.407 -8.360 1.00 81.75 123 ASP A C 1
ATOM 980 O O . ASP A 1 123 ? 16.917 7.639 -7.740 1.00 81.75 123 ASP A O 1
ATOM 984 N N . PRO A 1 124 ? 15.719 6.247 -9.022 1.00 72.69 124 PRO A N 1
ATOM 985 C CA . PRO A 1 124 ? 16.722 5.186 -8.980 1.00 72.69 124 PRO A CA 1
ATOM 986 C C . PRO A 1 124 ? 18.044 5.585 -9.656 1.00 72.69 124 PRO A C 1
ATOM 988 O O . PRO A 1 124 ? 19.028 4.856 -9.544 1.00 72.69 124 PRO A O 1
ATOM 991 N N . ARG A 1 125 ? 18.077 6.715 -10.376 1.00 74.38 125 ARG A N 1
ATOM 992 C CA . ARG A 1 125 ? 19.277 7.290 -11.001 1.00 74.38 125 ARG A CA 1
ATOM 993 C C . ARG A 1 125 ? 20.029 8.232 -10.069 1.00 74.38 125 ARG A C 1
ATOM 995 O O . ARG A 1 125 ? 21.182 8.551 -10.347 1.00 74.38 125 ARG A O 1
ATOM 1002 N N . GLU A 1 126 ? 19.406 8.667 -8.978 1.00 70.62 126 GLU A N 1
ATOM 1003 C CA . GLU A 1 126 ? 20.096 9.363 -7.901 1.00 70.62 126 GLU A CA 1
ATOM 1004 C C . GLU A 1 126 ? 20.869 8.322 -7.087 1.00 70.62 126 GLU A C 1
ATOM 1006 O O . GLU A 1 126 ? 20.465 7.876 -6.013 1.00 70.62 126 GLU A O 1
ATOM 1011 N N . THR A 1 127 ? 22.015 7.889 -7.615 1.00 53.94 127 THR A N 1
ATOM 1012 C CA . THR A 1 127 ? 23.022 7.230 -6.790 1.00 53.94 127 THR A CA 1
ATOM 1013 C C . THR A 1 127 ? 23.399 8.211 -5.689 1.00 53.94 127 THR A C 1
ATOM 1015 O O . THR A 1 127 ? 23.930 9.287 -5.973 1.00 53.94 127 THR A O 1
ATOM 1018 N N . LYS A 1 128 ? 23.121 7.857 -4.424 1.00 50.41 128 LYS A N 1
ATOM 1019 C CA . LYS A 1 128 ? 23.697 8.561 -3.274 1.00 50.41 128 LYS A CA 1
ATOM 1020 C C . LYS A 1 128 ? 25.199 8.662 -3.533 1.00 50.41 128 LYS A C 1
ATOM 1022 O O . LYS A 1 128 ? 25.885 7.643 -3.517 1.00 50.41 128 LYS A O 1
ATOM 1027 N N . ARG A 1 129 ? 25.696 9.871 -3.812 1.00 40.28 129 ARG A N 1
ATOM 1028 C CA . ARG A 1 129 ? 27.125 10.156 -3.698 1.00 40.28 129 ARG A CA 1
ATOM 1029 C C . ARG A 1 129 ? 27.448 9.978 -2.218 1.00 40.28 129 ARG A C 1
ATOM 1031 O O . ARG A 1 129 ? 27.072 10.820 -1.408 1.00 40.28 129 ARG A O 1
ATOM 1038 N N . SER A 1 130 ? 27.990 8.809 -1.896 1.00 38.41 130 SER A N 1
ATOM 1039 C CA . SER A 1 130 ? 28.656 8.502 -0.632 1.00 38.41 130 SER A CA 1
ATOM 1040 C C . SER A 1 130 ? 29.853 9.413 -0.433 1.00 38.41 130 SER A C 1
ATOM 1042 O O . SER A 1 130 ? 30.576 9.596 -1.442 1.00 38.41 130 SER A O 1
#

pLDDT: mean 79.14, std 18.63, range [30.17, 96.81]

Radius of gyration: 19.47 Å; chains: 1; bounding box: 55×30×61 Å

Secondary structure (DSSP, 8-state):
-----------PPPPPPTT--------SSPPPP----GGG--HHHHHHHHHHHHGGGSTTHHHHHHHHHHTT--EEEEEETT-STTSGGG-EE--SHHHHHHHHHHHHTTTTSPEEEEEE---TT-----

Organism: NCBI:txid56615

Foldseek 3Di:
DDDDDDDDDDPDPPDDDPPPPDDDQDQPDDQPDDDDLLLPDFPVRVQLVVLVSCPVRDDCSSVVSVVCVVVVQKWKWKAWDPDPCRHPVNTDTDRDRVSSNVRSVVNVVDPPTDIDIDIDGDDPVPDPPD